Protein AF-A0A662GQ71-F1 (afdb_monomer)

pLDDT: mean 81.63, std 13.33, range [41.59, 96.94]

Mean predicted aligned error: 8.06 Å

Solvent-accessible surface area (backbone atoms only — not comparable to full-atom values): 6310 Å² total; per-residue (Å²): 135,81,81,77,77,86,80,78,81,48,72,70,32,52,50,52,43,52,52,51,48,50,54,49,55,51,59,76,36,62,93,55,55,82,90,71,42,79,89,53,66,35,67,45,66,49,75,44,82,53,95,94,40,60,43,69,42,82,76,48,78,34,75,72,56,78,62,55,93,73,43,55,34,92,87,78,54,68,44,63,59,67,71,70,45,45,67,58,53,54,54,52,54,61,52,60,80,74,111

Nearest PDB structures (foldseek):
  8afd-assembly3_C  TM=2.759E-01  e=7.277E+00  Homo sapiens
  6zl3-assembly1_A  TM=2.611E-01  e=5.978E+00  Homo sapiens
  2fn4-assembly1_A  TM=2.597E-01  e=5.244E+00  Homo sapiens
  8afd-assembly4_D  TM=3.015E-01  e=7.769E+00  Homo sapiens
  8stn-assembly2_B  TM=2.660E-01  e=8.295E+00  Homo sapiens

Secondary structure (DSSP, 8-state):
------PPPPHHHHHHHHHHHHHHHHHHTTT--GGGS----EEEEEEEEETTEEEEEEEEEESS-S-GGG---TTT----HHHHHHHHHHHHHHHHTT-

Radius of gyration: 17.03 Å; Cα contacts (8 Å, |Δi|>4): 81; chains: 1; bounding box: 40×28×51 Å

Structure (mmCIF, N/CA/C/O backbone):
data_AF-A0A662GQ71-F1
#
_entry.id   AF-A0A662GQ71-F1
#
loop_
_atom_site.group_PDB
_atom_site.id
_atom_site.type_symbol
_atom_site.label_atom_id
_atom_site.label_alt_id
_atom_site.label_comp_id
_atom_site.label_asym_id
_atom_site.label_entity_id
_atom_site.label_seq_id
_atom_site.pdbx_PDB_ins_code
_atom_site.Cartn_x
_atom_site.Cartn_y
_atom_site.Cartn_z
_atom_site.occupancy
_atom_site.B_iso_or_equiv
_atom_site.auth_seq_id
_atom_site.auth_comp_id
_atom_site.auth_asym_id
_atom_site.auth_atom_id
_atom_site.pdbx_PDB_model_num
ATOM 1 N N . GLU A 1 1 ? 20.465 -18.741 -19.445 1.00 41.59 1 GLU A N 1
ATOM 2 C CA . GLU A 1 1 ? 20.601 -17.971 -18.193 1.00 41.59 1 GLU A CA 1
ATOM 3 C C . GLU A 1 1 ? 20.518 -16.496 -18.548 1.00 41.59 1 GLU A C 1
ATOM 5 O O . GLU A 1 1 ? 21.387 -15.995 -19.250 1.00 41.59 1 GLU A O 1
ATOM 10 N N . GLY A 1 2 ? 19.397 -15.843 -18.240 1.00 45.28 2 GLY A N 1
ATOM 11 C CA . GLY A 1 2 ? 19.206 -14.437 -18.593 1.00 45.28 2 GLY A CA 1
ATOM 12 C C . GLY A 1 2 ? 19.979 -13.560 -17.619 1.00 45.28 2 GLY A C 1
ATOM 13 O O . GLY A 1 2 ? 19.711 -13.612 -16.421 1.00 45.28 2 GLY A O 1
ATOM 14 N N . SER A 1 3 ? 20.923 -12.761 -18.115 1.00 52.47 3 SER A N 1
ATOM 15 C CA . SER A 1 3 ? 21.503 -11.663 -17.345 1.00 52.47 3 SER A CA 1
ATOM 16 C C . SER A 1 3 ? 20.362 -10.727 -16.948 1.00 52.47 3 SER A C 1
ATOM 18 O O . SER A 1 3 ? 19.839 -10.001 -17.795 1.00 52.47 3 SER A O 1
ATOM 20 N N . GLY A 1 4 ? 19.909 -10.795 -15.695 1.00 60.84 4 GLY A N 1
ATOM 21 C CA . GLY A 1 4 ? 18.839 -9.935 -15.207 1.00 60.84 4 GLY A CA 1
ATOM 22 C C . GLY A 1 4 ? 19.277 -8.481 -15.327 1.00 60.84 4 GLY A C 1
ATOM 23 O O . GLY A 1 4 ? 20.138 -8.032 -14.572 1.00 60.84 4 GLY A O 1
ATOM 24 N N . GLN A 1 5 ? 18.722 -7.746 -16.292 1.00 68.00 5 GLN A N 1
ATOM 25 C CA . GLN A 1 5 ? 18.879 -6.300 -16.313 1.00 68.00 5 GLN A CA 1
ATOM 26 C C . GLN A 1 5 ? 18.202 -5.743 -15.066 1.00 68.00 5 GLN A C 1
ATOM 28 O O . GLN A 1 5 ? 17.022 -5.991 -14.812 1.00 68.00 5 GLN A O 1
ATOM 33 N N . ARG A 1 6 ? 18.968 -4.996 -14.274 1.00 74.31 6 ARG A N 1
ATOM 34 C CA . ARG A 1 6 ? 18.434 -4.242 -13.147 1.00 74.31 6 ARG A CA 1
ATOM 35 C C . ARG A 1 6 ? 17.538 -3.140 -13.706 1.00 74.31 6 ARG A C 1
ATOM 37 O O . ARG A 1 6 ? 18.026 -2.238 -14.377 1.00 74.31 6 ARG A O 1
ATOM 44 N N . TYR A 1 7 ? 16.241 -3.235 -13.437 1.00 79.81 7 TYR A N 1
ATOM 45 C CA . TYR A 1 7 ? 15.298 -2.162 -13.725 1.00 79.81 7 TYR A CA 1
ATOM 46 C C . TYR A 1 7 ? 15.294 -1.174 -12.557 1.00 79.81 7 TYR A C 1
ATOM 48 O O . TYR A 1 7 ? 15.129 -1.576 -11.403 1.00 79.81 7 TYR A O 1
ATOM 56 N N . GLU A 1 8 ? 15.468 0.110 -12.849 1.00 84.75 8 GLU A N 1
ATOM 57 C CA . GLU A 1 8 ? 15.313 1.179 -11.864 1.00 84.75 8 GLU A CA 1
ATOM 58 C C . GLU A 1 8 ? 13.929 1.808 -12.015 1.00 84.75 8 GLU A C 1
ATOM 60 O O . GLU A 1 8 ? 13.562 2.276 -13.090 1.00 84.75 8 GLU A O 1
ATOM 65 N N . ALA A 1 9 ? 13.146 1.784 -10.933 1.00 86.00 9 ALA A N 1
ATOM 66 C CA . ALA A 1 9 ? 11.806 2.355 -10.919 1.00 86.00 9 ALA A CA 1
ATOM 67 C C . ALA A 1 9 ? 11.860 3.868 -11.148 1.00 86.00 9 ALA A C 1
ATOM 69 O O . ALA A 1 9 ? 12.510 4.592 -10.393 1.00 86.00 9 ALA A O 1
ATOM 70 N N . SER A 1 10 ? 11.133 4.346 -12.157 1.00 90.69 10 SER A N 1
ATOM 71 C CA . SER A 1 10 ? 10.919 5.778 -12.340 1.00 90.69 10 SER A CA 1
ATOM 72 C C . SER A 1 10 ? 9.974 6.319 -11.263 1.00 90.69 10 SER A C 1
ATOM 74 O O . SER A 1 10 ? 9.208 5.577 -10.642 1.00 90.69 10 SER A O 1
ATOM 76 N N . GLU A 1 11 ? 9.934 7.638 -11.080 1.00 90.56 11 GLU A N 1
ATOM 77 C CA . GLU A 1 11 ? 8.933 8.244 -10.195 1.00 90.56 11 GLU A CA 1
ATOM 78 C C . GLU A 1 11 ? 7.491 7.923 -10.620 1.00 90.56 11 GLU A C 1
ATOM 80 O O . GLU A 1 11 ? 6.596 7.823 -9.781 1.00 90.56 11 GLU A O 1
ATOM 85 N N . ALA A 1 12 ? 7.249 7.766 -11.926 1.00 92.06 12 ALA A N 1
ATOM 86 C CA . ALA A 1 12 ? 5.937 7.402 -12.443 1.00 92.06 12 ALA A CA 1
ATOM 87 C C . ALA A 1 12 ? 5.547 5.974 -12.033 1.00 92.06 12 ALA A C 1
ATOM 89 O O . ALA A 1 12 ? 4.380 5.727 -11.730 1.00 92.06 12 ALA A O 1
ATOM 90 N N . ASP A 1 13 ? 6.514 5.056 -11.972 1.00 92.06 13 ASP A N 1
ATOM 91 C CA . ASP A 1 13 ? 6.292 3.701 -11.465 1.00 92.06 13 ASP A CA 1
ATOM 92 C C . ASP A 1 13 ? 6.013 3.715 -9.965 1.00 92.06 13 ASP A C 1
ATOM 94 O O . ASP A 1 13 ? 5.050 3.095 -9.522 1.00 92.06 13 ASP A O 1
ATOM 98 N N . VAL A 1 14 ? 6.789 4.483 -9.192 1.00 91.56 14 VAL A N 1
ATOM 99 C CA . VAL A 1 14 ? 6.568 4.638 -7.746 1.00 91.56 14 VAL A CA 1
ATOM 100 C C . VAL A 1 14 ? 5.163 5.164 -7.457 1.00 91.56 14 VAL A C 1
ATOM 102 O O . VAL A 1 14 ? 4.459 4.589 -6.626 1.00 91.56 14 VAL A O 1
ATOM 105 N N . ARG A 1 15 ? 4.718 6.203 -8.177 1.00 92.19 15 ARG A N 1
ATOM 106 C CA . ARG A 1 15 ? 3.350 6.731 -8.053 1.00 92.19 15 ARG A CA 1
ATOM 107 C C . ARG A 1 15 ? 2.305 5.671 -8.390 1.00 92.19 15 ARG A C 1
ATOM 109 O O . ARG A 1 15 ? 1.388 5.457 -7.608 1.00 92.19 15 ARG A O 1
ATOM 116 N N . ARG A 1 16 ? 2.481 4.935 -9.491 1.00 93.69 16 ARG A N 1
ATOM 117 C CA . ARG A 1 16 ? 1.547 3.872 -9.896 1.00 93.69 16 ARG A CA 1
ATOM 118 C C . ARG A 1 16 ? 1.430 2.760 -8.851 1.00 93.69 16 ARG A C 1
ATOM 120 O O . ARG A 1 16 ? 0.327 2.267 -8.615 1.00 93.69 16 ARG A O 1
ATOM 127 N N . ILE A 1 17 ? 2.550 2.365 -8.248 1.00 94.00 17 ILE A N 1
ATOM 128 C CA . ILE A 1 17 ? 2.596 1.363 -7.175 1.00 94.00 17 ILE A CA 1
ATOM 129 C C . ILE A 1 17 ? 1.848 1.883 -5.946 1.00 94.00 17 ILE A C 1
ATOM 131 O O . ILE A 1 17 ? 0.970 1.191 -5.434 1.00 94.00 17 ILE A O 1
ATOM 135 N N . ALA A 1 18 ? 2.137 3.114 -5.517 1.00 92.81 18 ALA A N 1
ATOM 136 C CA . ALA A 1 18 ? 1.463 3.734 -4.382 1.00 92.81 18 ALA A CA 1
ATOM 137 C C . ALA A 1 18 ? -0.055 3.845 -4.607 1.00 92.81 18 ALA A C 1
ATOM 139 O O . ALA A 1 18 ? -0.829 3.416 -3.753 1.00 92.81 18 ALA A O 1
ATOM 140 N N . ASP A 1 19 ? -0.481 4.328 -5.777 1.00 95.44 19 ASP A N 1
ATOM 141 C CA . ASP A 1 19 ? -1.896 4.465 -6.130 1.00 95.44 19 ASP A C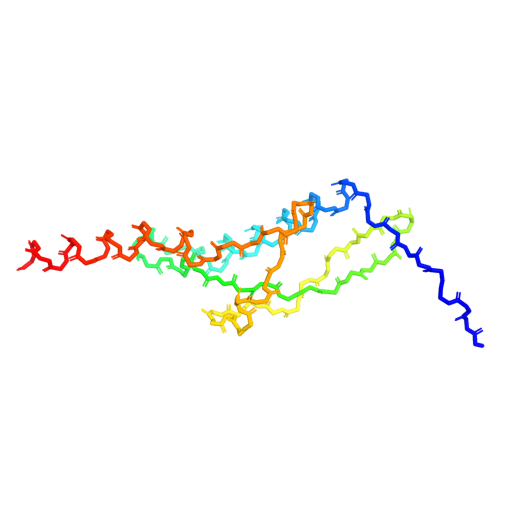A 1
ATOM 142 C C . ASP A 1 19 ? -2.621 3.114 -6.126 1.00 95.44 19 ASP A C 1
ATOM 144 O O . ASP A 1 19 ? -3.780 3.024 -5.722 1.00 95.44 19 ASP A O 1
ATOM 148 N N . ALA A 1 20 ? -1.958 2.042 -6.572 1.00 95.81 20 ALA A N 1
ATOM 149 C CA . ALA A 1 20 ? -2.523 0.699 -6.505 1.00 95.81 20 ALA A CA 1
ATOM 150 C C . ALA A 1 20 ? -2.747 0.256 -5.055 1.00 95.81 20 ALA A C 1
ATOM 152 O O . ALA A 1 20 ? -3.839 -0.211 -4.733 1.00 95.81 20 ALA A O 1
ATOM 153 N N . CYS A 1 21 ? -1.766 0.464 -4.174 1.00 94.56 21 CYS A N 1
ATOM 154 C CA . CYS A 1 21 ? -1.900 0.140 -2.755 1.00 94.56 21 CYS A CA 1
ATOM 155 C C . CYS A 1 21 ? -3.005 0.962 -2.070 1.00 94.56 21 CYS A C 1
ATOM 157 O O . CYS A 1 21 ? -3.762 0.409 -1.274 1.00 94.56 21 CYS A O 1
ATOM 159 N N . VAL A 1 22 ? -3.146 2.251 -2.406 1.00 94.62 22 VAL A N 1
ATOM 160 C CA . VAL A 1 22 ? -4.224 3.108 -1.879 1.00 94.62 22 VAL A CA 1
ATOM 161 C C . VAL A 1 22 ? -5.592 2.582 -2.302 1.00 94.62 22 VAL A C 1
ATOM 163 O O . VAL A 1 22 ? -6.448 2.378 -1.444 1.00 94.62 22 VAL A O 1
ATOM 166 N N . ARG A 1 23 ? -5.785 2.267 -3.589 1.00 96.94 23 ARG A N 1
ATOM 167 C CA . ARG A 1 23 ? -7.060 1.713 -4.076 1.00 96.94 23 ARG A CA 1
ATOM 168 C C . ARG A 1 23 ? -7.426 0.394 -3.398 1.00 96.94 23 ARG A C 1
ATOM 170 O O . ARG A 1 23 ? -8.598 0.155 -3.124 1.00 96.94 23 ARG A O 1
ATOM 177 N N . VAL A 1 24 ? -6.443 -0.465 -3.113 1.00 96.56 24 VAL A N 1
ATOM 178 C CA . VAL A 1 24 ? -6.681 -1.703 -2.352 1.00 96.56 24 VAL A CA 1
ATOM 179 C C . VAL A 1 24 ? -7.114 -1.382 -0.926 1.00 96.56 24 VAL A C 1
ATOM 181 O O . VAL A 1 24 ? -8.090 -1.952 -0.450 1.00 96.56 24 VAL A O 1
ATOM 184 N N . ALA A 1 25 ? -6.436 -0.450 -0.255 1.00 94.19 25 ALA A N 1
ATOM 185 C CA . ALA A 1 25 ? -6.793 -0.053 1.102 1.00 94.19 25 ALA A CA 1
ATOM 186 C C . ALA A 1 25 ? -8.203 0.553 1.185 1.00 94.19 25 ALA A C 1
ATOM 188 O O . ALA A 1 25 ? -8.941 0.270 2.130 1.00 94.19 25 ALA A O 1
ATOM 189 N N . GLU A 1 26 ? -8.602 1.345 0.191 1.00 95.12 26 GLU A N 1
ATOM 190 C CA . GLU A 1 26 ? -9.969 1.859 0.062 1.00 95.12 26 GLU A CA 1
ATOM 191 C C . GLU A 1 26 ? -10.975 0.722 -0.148 1.00 95.12 26 GLU A C 1
ATOM 193 O O . GLU A 1 26 ? -11.994 0.671 0.538 1.00 95.12 26 GLU A O 1
ATOM 198 N N . ALA A 1 27 ? -10.668 -0.227 -1.037 1.00 96.50 27 ALA A N 1
ATOM 199 C CA . ALA A 1 27 ? -11.533 -1.370 -1.316 1.00 96.50 27 ALA A CA 1
ATOM 200 C C . ALA A 1 27 ? -11.731 -2.278 -0.090 1.00 96.50 27 ALA A C 1
ATOM 202 O O . ALA A 1 27 ? -12.851 -2.713 0.169 1.00 96.50 27 ALA A O 1
ATOM 203 N N . VAL A 1 28 ? -10.677 -2.524 0.696 1.00 95.81 28 VAL A N 1
ATOM 204 C CA . VAL A 1 28 ? -10.748 -3.309 1.945 1.00 95.81 28 VAL A CA 1
ATOM 205 C C . VAL A 1 28 ? -11.669 -2.654 2.977 1.00 95.81 28 VAL A C 1
ATOM 207 O O . VAL A 1 28 ? -12.312 -3.350 3.758 1.00 95.81 28 VAL A O 1
ATOM 210 N N . ASN A 1 29 ? -11.754 -1.324 2.979 1.00 96.19 29 ASN A N 1
ATOM 211 C CA . ASN A 1 29 ? -12.580 -0.561 3.914 1.00 96.19 29 ASN A CA 1
ATOM 212 C C . ASN A 1 29 ? -13.975 -0.211 3.364 1.00 96.19 29 ASN A C 1
ATOM 214 O O . ASN A 1 29 ? -14.740 0.492 4.029 1.00 96.19 29 ASN A O 1
ATOM 218 N N . LEU A 1 30 ? -14.325 -0.672 2.160 1.00 96.88 30 LEU A N 1
ATOM 219 C CA . LEU A 1 30 ? -15.584 -0.323 1.512 1.00 96.88 30 LEU A CA 1
ATOM 220 C C . LEU A 1 30 ? -16.788 -0.786 2.350 1.00 96.88 30 LEU A C 1
ATOM 222 O O . LEU A 1 30 ? -16.905 -1.954 2.712 1.00 96.88 30 LEU A O 1
ATOM 226 N N . GLY A 1 31 ? -17.709 0.139 2.626 1.00 96.75 31 GLY A N 1
ATOM 227 C CA . GLY A 1 31 ? -18.926 -0.129 3.401 1.00 96.75 31 GLY A CA 1
ATOM 228 C C . GLY A 1 31 ? -18.762 -0.011 4.919 1.00 96.75 31 GLY A C 1
ATOM 229 O O . GLY A 1 31 ? -19.758 -0.076 5.636 1.00 96.75 31 GLY A O 1
ATOM 230 N N . LEU A 1 32 ? -17.544 0.217 5.412 1.00 95.25 32 LEU A N 1
ATOM 231 C CA . LEU A 1 32 ? -17.304 0.574 6.807 1.00 95.25 32 LEU A CA 1
ATOM 232 C C . LEU A 1 32 ? -17.441 2.088 6.997 1.00 95.25 32 LEU A C 1
ATOM 234 O O . LEU A 1 32 ? -17.307 2.873 6.057 1.00 95.25 32 LEU A O 1
ATOM 238 N N . ASN A 1 33 ? -17.696 2.515 8.230 1.00 91.81 33 ASN A N 1
ATOM 239 C CA . ASN A 1 33 ? -17.488 3.909 8.603 1.00 91.81 33 ASN A CA 1
ATOM 240 C C . ASN A 1 33 ? -16.026 4.106 9.028 1.00 91.81 33 ASN A C 1
ATOM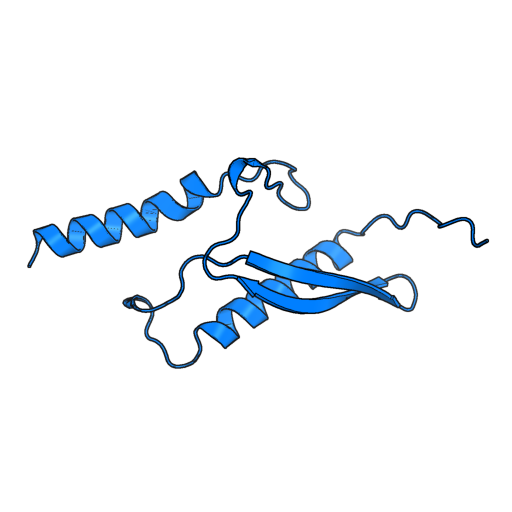 242 O O . ASN A 1 33 ? -15.330 3.151 9.372 1.00 91.81 33 ASN A O 1
ATOM 246 N N . GLU A 1 34 ? -15.570 5.358 9.065 1.00 86.81 34 GLU A N 1
ATOM 247 C CA . GLU A 1 34 ? -14.177 5.649 9.392 1.00 86.81 34 GLU A CA 1
ATOM 248 C C . GLU A 1 34 ? -13.757 5.088 10.762 1.00 86.81 34 GLU A C 1
ATOM 250 O O . GLU A 1 34 ? -12.606 4.692 10.910 1.00 86.81 34 GLU A O 1
ATOM 255 N N . ALA A 1 35 ? -14.627 5.025 11.772 1.00 85.50 35 ALA A N 1
ATOM 256 C CA . ALA A 1 35 ? -14.238 4.489 13.079 1.00 85.50 35 ALA A CA 1
ATOM 257 C C . ALA A 1 35 ? -13.842 3.003 13.014 1.00 85.50 35 ALA A C 1
ATOM 259 O O . ALA A 1 35 ? -12.949 2.598 13.756 1.00 85.50 35 ALA A O 1
ATOM 260 N N . ASP A 1 36 ? -14.429 2.251 12.082 1.00 87.38 36 ASP A N 1
ATOM 261 C CA . ASP A 1 36 ? -14.240 0.806 11.927 1.00 87.38 36 ASP A CA 1
ATOM 262 C C . ASP A 1 36 ? -13.196 0.433 10.865 1.00 87.38 36 ASP A C 1
ATOM 264 O O . ASP A 1 36 ? -12.939 -0.746 10.630 1.00 87.38 36 ASP A O 1
ATOM 268 N N . TYR A 1 37 ? -12.568 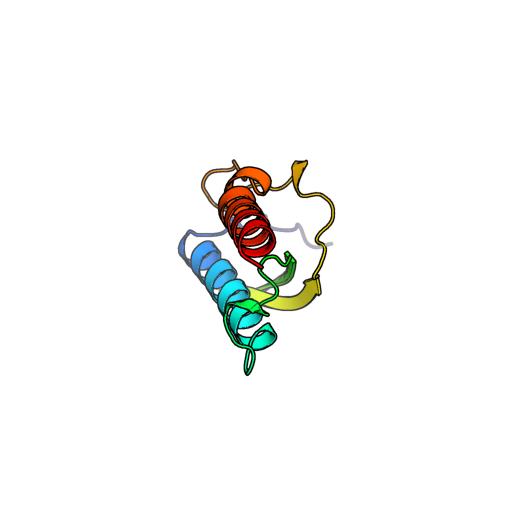1.419 10.217 1.00 91.12 37 TYR A N 1
ATOM 269 C CA . TYR A 1 37 ? -11.544 1.145 9.211 1.00 91.12 37 TYR A CA 1
ATOM 270 C C . TYR A 1 37 ? -10.366 0.363 9.788 1.00 91.12 37 TYR A C 1
ATOM 272 O O . TYR A 1 37 ? -9.836 0.688 10.857 1.00 91.12 37 TYR A O 1
ATOM 280 N N . LEU A 1 38 ? -9.840 -0.559 8.985 1.00 90.06 38 LEU A N 1
ATOM 281 C CA . LEU A 1 38 ? -8.489 -1.066 9.146 1.00 90.06 38 LEU A CA 1
ATOM 282 C C . LEU A 1 38 ? -7.511 0.073 8.830 1.00 90.06 38 LEU A C 1
ATOM 284 O O . LEU A 1 38 ? -7.109 0.289 7.687 1.00 90.06 38 LEU A O 1
ATOM 288 N N . LYS A 1 39 ? -7.162 0.838 9.871 1.00 83.94 39 LYS A N 1
ATOM 289 C CA . LYS A 1 39 ? -6.330 2.055 9.796 1.00 83.94 39 LYS A CA 1
ATOM 290 C C . LYS A 1 39 ? -4.936 1.818 9.250 1.00 83.94 39 LYS A C 1
ATOM 292 O O . LYS A 1 39 ? -4.275 2.762 8.826 1.00 83.94 39 LYS A O 1
ATOM 297 N N . TYR A 1 40 ? -4.484 0.576 9.317 1.00 84.06 40 TYR A N 1
ATOM 298 C CA . TYR A 1 40 ? -3.149 0.213 8.924 1.00 84.06 40 TYR A CA 1
ATOM 299 C C . TYR A 1 40 ? -3.119 -1.181 8.327 1.00 84.06 40 TYR A C 1
ATOM 301 O O . TYR A 1 40 ? -3.649 -2.122 8.914 1.00 84.06 40 TYR A O 1
ATOM 309 N N . MET A 1 41 ? -2.488 -1.295 7.163 1.00 88.44 41 MET A N 1
ATOM 310 C CA . MET A 1 41 ? -2.306 -2.555 6.463 1.00 88.44 41 MET A CA 1
ATOM 311 C C . MET A 1 41 ? -1.036 -2.514 5.616 1.00 88.44 41 MET A C 1
ATOM 313 O O . MET A 1 41 ? -0.627 -1.449 5.151 1.00 88.44 41 MET A O 1
ATOM 317 N N . GLY A 1 42 ? -0.417 -3.674 5.427 1.00 90.44 42 GLY A N 1
ATOM 318 C CA . GLY A 1 42 ? 0.593 -3.878 4.393 1.00 90.44 42 GLY A CA 1
ATOM 319 C C . GLY A 1 42 ? -0.074 -4.427 3.144 1.00 90.44 42 GLY A C 1
ATOM 320 O O . GLY A 1 42 ? -0.916 -5.312 3.255 1.00 90.44 42 GLY A O 1
ATOM 321 N N . ILE A 1 43 ? 0.283 -3.906 1.974 1.00 92.31 43 ILE A N 1
ATOM 322 C CA . ILE A 1 43 ? -0.172 -4.450 0.695 1.00 92.31 43 ILE A CA 1
ATOM 323 C C . ILE A 1 43 ? 1.030 -5.085 0.012 1.00 92.31 43 ILE A C 1
ATOM 325 O O . ILE A 1 43 ? 1.982 -4.381 -0.335 1.00 92.31 43 ILE A O 1
ATOM 329 N N . ASP A 1 44 ? 0.968 -6.396 -0.181 1.00 92.06 44 ASP A N 1
ATOM 330 C CA . ASP A 1 44 ? 2.016 -7.137 -0.864 1.00 92.06 44 ASP A CA 1
ATOM 331 C C . ASP A 1 44 ? 1.728 -7.144 -2.359 1.00 92.06 44 ASP A C 1
ATOM 333 O O . ASP A 1 44 ? 0.636 -7.500 -2.816 1.00 92.06 44 ASP A O 1
ATOM 337 N N . VAL A 1 45 ? 2.723 -6.712 -3.131 1.00 94.06 45 VAL A N 1
ATOM 338 C CA . VAL A 1 45 ? 2.625 -6.583 -4.582 1.00 94.06 45 VAL A CA 1
ATOM 339 C C . VAL A 1 45 ? 3.803 -7.261 -5.261 1.00 94.06 45 VAL A C 1
ATOM 341 O O . VAL A 1 45 ? 4.938 -7.206 -4.788 1.00 94.06 45 VAL A O 1
ATOM 344 N N . VAL A 1 46 ? 3.534 -7.845 -6.421 1.00 94.75 46 VAL A N 1
ATOM 345 C CA . VAL A 1 46 ? 4.556 -8.221 -7.400 1.00 94.75 46 VAL A CA 1
ATOM 346 C C . VAL A 1 46 ? 4.569 -7.175 -8.501 1.00 94.75 46 VAL A C 1
ATOM 348 O O . VAL A 1 46 ? 3.528 -6.650 -8.888 1.00 94.75 46 VAL A O 1
ATOM 351 N N . LEU A 1 47 ? 5.758 -6.842 -8.996 1.00 94.12 47 LEU A N 1
ATOM 352 C CA . LEU A 1 47 ? 5.927 -5.870 -10.068 1.00 94.12 47 LEU A CA 1
ATOM 353 C C . LEU A 1 47 ? 6.231 -6.602 -11.366 1.00 94.12 47 LEU A C 1
ATOM 355 O O . LEU A 1 47 ? 7.259 -7.267 -11.489 1.00 94.12 47 LEU A O 1
ATOM 359 N N . GLU A 1 48 ? 5.352 -6.448 -12.346 1.00 93.44 48 GLU A N 1
ATOM 360 C CA . GLU A 1 48 ? 5.589 -6.954 -13.688 1.00 93.44 48 GLU A CA 1
ATOM 361 C C . GLU A 1 48 ? 6.170 -5.856 -14.576 1.00 93.44 48 GLU A C 1
ATOM 363 O O . GLU A 1 48 ? 5.588 -4.779 -14.720 1.00 93.44 48 GLU A O 1
ATOM 368 N N . ALA A 1 49 ? 7.306 -6.140 -15.212 1.00 90.31 49 ALA A N 1
ATOM 369 C CA . ALA A 1 49 ? 7.880 -5.258 -16.217 1.00 90.31 49 ALA A CA 1
ATOM 370 C C . ALA A 1 49 ? 7.123 -5.427 -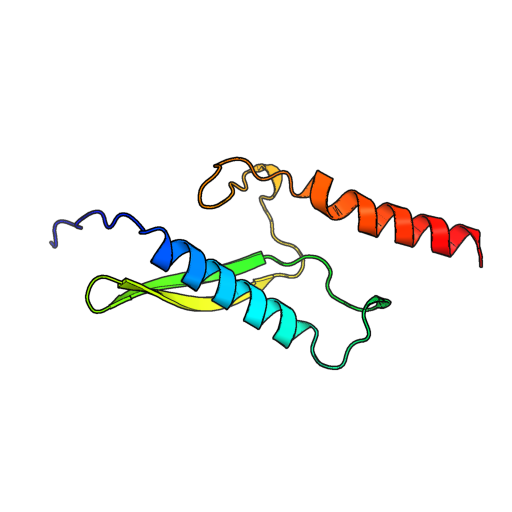17.542 1.00 90.31 49 ALA A C 1
ATOM 372 O O . ALA A 1 49 ? 7.250 -6.446 -18.223 1.00 90.31 49 ALA A O 1
ATOM 373 N N . ARG A 1 50 ? 6.333 -4.421 -17.925 1.00 87.62 50 ARG A N 1
ATOM 374 C CA . ARG A 1 50 ? 5.560 -4.409 -19.174 1.00 87.62 50 ARG A CA 1
ATOM 375 C C . ARG A 1 50 ? 5.858 -3.138 -19.958 1.00 87.62 50 ARG A C 1
ATOM 377 O O . ARG A 1 50 ? 5.598 -2.034 -19.483 1.00 87.62 50 ARG A O 1
ATOM 384 N N . GLY A 1 51 ? 6.416 -3.291 -21.161 1.00 82.94 51 GLY A N 1
ATOM 385 C CA . GLY A 1 51 ? 6.650 -2.170 -22.082 1.00 82.94 51 GLY A CA 1
ATOM 386 C C . GLY A 1 51 ? 7.498 -1.038 -21.492 1.00 82.94 51 GLY A C 1
ATOM 387 O O . GLY A 1 51 ? 7.202 0.126 -21.730 1.00 82.94 51 GLY A O 1
ATOM 388 N N . GLY A 1 52 ? 8.506 -1.367 -20.675 1.00 84.56 52 GLY A N 1
ATOM 389 C CA . GLY A 1 52 ? 9.368 -0.374 -20.024 1.00 84.56 52 GLY A CA 1
ATOM 390 C C . GLY A 1 52 ? 8.769 0.294 -18.782 1.00 84.56 52 GLY A C 1
ATOM 391 O O . GLY A 1 52 ? 9.365 1.238 -18.276 1.00 84.56 52 GLY A O 1
ATOM 392 N N . SER A 1 53 ? 7.636 -0.194 -18.273 1.00 88.69 53 SER A N 1
ATOM 393 C CA . SER A 1 53 ? 6.999 0.277 -17.036 1.00 88.69 53 SER A CA 1
ATOM 394 C C . SER A 1 53 ? 6.829 -0.856 -16.026 1.00 88.69 53 SER A C 1
ATOM 396 O O . SER A 1 53 ? 6.737 -2.023 -16.421 1.00 88.69 53 SER A O 1
ATOM 398 N N . LEU A 1 54 ? 6.751 -0.521 -14.736 1.00 92.06 54 LEU A N 1
ATOM 399 C CA . LEU A 1 54 ? 6.372 -1.484 -13.700 1.00 92.06 54 LEU A CA 1
ATOM 400 C C . LEU A 1 54 ? 4.871 -1.411 -13.436 1.00 92.06 54 LEU A C 1
ATOM 402 O O . LEU A 1 54 ? 4.320 -0.348 -13.124 1.00 92.06 54 LEU A O 1
ATOM 406 N N . VAL A 1 55 ? 4.216 -2.562 -13.541 1.00 93.69 55 VAL A N 1
ATOM 407 C CA . VAL A 1 55 ? 2.792 -2.733 -13.262 1.00 93.69 55 VAL A CA 1
ATOM 408 C C . VAL A 1 55 ? 2.643 -3.507 -11.950 1.00 93.69 55 VAL A C 1
ATOM 410 O O . VAL A 1 55 ? 3.099 -4.649 -11.880 1.00 93.69 55 VAL A O 1
ATOM 413 N N . PRO A 1 56 ? 2.035 -2.914 -10.906 1.00 95.31 56 PRO A N 1
ATOM 414 C CA . PRO A 1 56 ? 1.790 -3.614 -9.653 1.00 95.31 56 PRO A CA 1
ATOM 415 C C . PRO A 1 56 ? 0.649 -4.624 -9.808 1.00 95.31 56 PRO A C 1
ATOM 417 O O . PRO A 1 56 ? -0.450 -4.279 -10.247 1.00 95.31 56 PRO A O 1
ATOM 420 N N . VAL A 1 57 ? 0.909 -5.859 -9.398 1.00 95.81 57 VAL A N 1
ATOM 421 C CA . VAL A 1 57 ? -0.069 -6.937 -9.246 1.00 95.81 57 VAL A CA 1
ATOM 422 C C . VAL A 1 57 ? -0.217 -7.209 -7.757 1.00 95.81 57 VAL A C 1
ATOM 424 O O . VAL A 1 57 ? 0.750 -7.556 -7.082 1.00 95.81 57 VAL A O 1
ATOM 427 N N . VAL A 1 58 ? -1.424 -7.005 -7.237 1.00 95.38 58 VAL A N 1
ATOM 428 C CA . VAL A 1 58 ? -1.729 -7.162 -5.811 1.00 95.38 58 VAL A CA 1
ATOM 429 C C . VAL A 1 58 ? -1.826 -8.644 -5.477 1.00 95.38 58 VAL A C 1
ATOM 431 O O . VAL A 1 58 ? -2.520 -9.382 -6.175 1.00 95.38 58 VAL A O 1
ATOM 434 N N . LEU A 1 59 ? -1.146 -9.061 -4.411 1.00 95.25 59 LEU 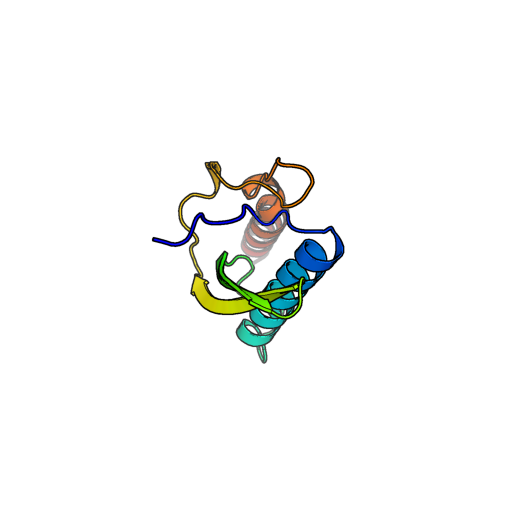A N 1
ATOM 435 C CA . LEU A 1 59 ? -1.188 -10.431 -3.907 1.00 95.25 59 LEU A CA 1
ATOM 436 C C . LEU A 1 59 ? -2.043 -10.542 -2.647 1.00 95.25 59 LEU A C 1
ATOM 438 O O . LEU A 1 59 ? -2.931 -11.387 -2.576 1.00 95.25 59 LEU A O 1
ATOM 442 N N . GLU A 1 60 ? -1.772 -9.688 -1.661 1.00 93.75 60 GLU A N 1
ATOM 443 C CA . GLU A 1 60 ? -2.342 -9.805 -0.322 1.00 93.75 60 GLU A CA 1
ATOM 444 C C . GLU A 1 60 ? -2.483 -8.434 0.352 1.00 93.75 60 GLU A C 1
ATOM 446 O O . GLU A 1 60 ? -1.681 -7.525 0.132 1.00 93.75 60 GLU A O 1
ATOM 451 N N . ALA A 1 61 ? -3.509 -8.302 1.197 1.00 92.81 61 ALA A N 1
ATOM 452 C CA . ALA A 1 61 ? -3.664 -7.198 2.133 1.00 92.81 61 ALA A CA 1
ATOM 453 C C . ALA A 1 61 ? -3.554 -7.727 3.570 1.00 92.81 61 ALA A C 1
ATOM 455 O O . ALA A 1 61 ? -4.438 -8.420 4.074 1.00 92.81 61 ALA A O 1
ATOM 456 N N . ASN A 1 62 ? -2.463 -7.369 4.235 1.00 90.44 62 ASN A N 1
ATOM 457 C CA . ASN A 1 62 ? -2.100 -7.814 5.568 1.00 90.44 62 ASN A CA 1
ATOM 458 C C . ASN A 1 62 ? -2.557 -6.804 6.625 1.00 90.44 62 ASN A C 1
ATOM 460 O O . ASN A 1 62 ? -2.060 -5.681 6.674 1.00 90.44 62 ASN A O 1
ATOM 464 N N . SER A 1 63 ? -3.457 -7.204 7.528 1.00 84.94 63 SER A N 1
ATOM 465 C CA . SER A 1 63 ? -3.950 -6.338 8.619 1.00 84.94 63 SER A CA 1
ATOM 466 C C . SER A 1 63 ? -2.930 -6.092 9.733 1.00 84.94 63 SER A C 1
ATOM 468 O O . SER A 1 63 ? -3.068 -5.156 10.521 1.00 84.94 63 SER A O 1
ATOM 470 N N . ARG A 1 64 ? -1.886 -6.923 9.803 1.00 79.50 64 ARG A N 1
ATOM 471 C CA . ARG A 1 64 ? -0.749 -6.777 10.719 1.00 79.50 64 ARG A CA 1
ATOM 472 C C . ARG A 1 64 ? 0.559 -7.006 9.965 1.00 79.50 64 ARG A C 1
ATOM 474 O O . ARG A 1 64 ? 1.152 -8.075 10.096 1.00 79.50 64 ARG A O 1
ATOM 481 N N . PRO A 1 65 ? 1.018 -6.030 9.171 1.00 70.12 65 PRO A N 1
ATOM 482 C CA . PRO A 1 65 ? 2.294 -6.158 8.478 1.00 70.12 65 PRO A CA 1
ATOM 483 C C . PRO A 1 65 ? 3.442 -6.337 9.481 1.00 70.12 65 PRO A C 1
ATOM 485 O O . PRO A 1 65 ? 3.660 -5.507 10.367 1.00 70.12 65 PRO A O 1
ATOM 488 N N . SER A 1 66 ? 4.184 -7.435 9.351 1.00 68.00 66 SER A N 1
ATOM 489 C CA . SER A 1 66 ? 5.436 -7.651 10.079 1.00 68.00 66 SER A CA 1
ATOM 490 C C . SER A 1 66 ? 6.558 -6.778 9.505 1.00 68.00 66 SER A C 1
ATOM 492 O O . SER A 1 66 ? 6.550 -6.450 8.324 1.00 68.00 66 SER A O 1
ATOM 494 N N . GLY A 1 67 ? 7.565 -6.430 10.314 1.00 68.62 67 GLY A N 1
ATOM 495 C CA . GLY A 1 67 ? 8.777 -5.764 9.806 1.00 68.62 67 GLY A CA 1
ATOM 496 C C . GLY A 1 67 ? 8.690 -4.240 9.656 1.00 68.62 67 GLY A C 1
ATOM 497 O O . GLY A 1 67 ? 9.517 -3.648 8.971 1.00 68.62 67 GLY A O 1
ATOM 498 N N . LEU A 1 68 ? 7.744 -3.592 10.342 1.00 67.69 68 LEU A N 1
ATOM 499 C CA . LEU A 1 68 ? 7.532 -2.133 10.317 1.00 67.69 68 LEU A CA 1
ATOM 500 C C . LEU A 1 68 ? 8.759 -1.305 10.689 1.00 67.69 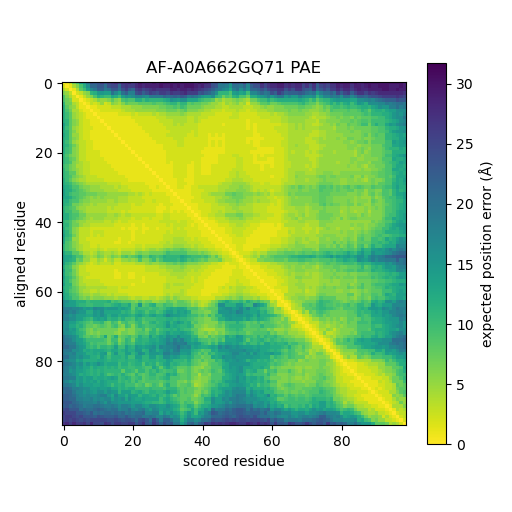68 LEU A C 1
ATOM 502 O O . LEU A 1 68 ? 8.983 -0.228 10.144 1.00 67.69 68 LEU A O 1
ATOM 506 N N . SER A 1 69 ? 9.581 -1.833 11.591 1.00 65.38 69 SER A N 1
ATOM 507 C CA . SER A 1 69 ? 10.845 -1.218 12.003 1.00 65.38 69 SER A CA 1
ATOM 508 C C . SER A 1 69 ? 11.895 -1.192 10.886 1.00 65.38 69 SER A C 1
ATOM 510 O O . SER A 1 69 ? 12.870 -0.453 10.982 1.00 65.38 69 SER A O 1
ATOM 512 N N . HIS A 1 70 ? 11.710 -1.999 9.839 1.00 69.88 70 HIS A N 1
ATOM 513 C CA . HIS A 1 70 ? 12.603 -2.105 8.686 1.00 69.88 70 HIS A CA 1
ATOM 514 C C . HIS A 1 70 ? 11.990 -1.510 7.412 1.00 69.88 70 HIS A C 1
ATOM 516 O O . HIS A 1 70 ? 12.605 -1.580 6.346 1.00 69.88 70 HIS A O 1
ATOM 522 N N . SER A 1 71 ? 10.795 -0.917 7.504 1.00 72.81 71 SER A N 1
ATOM 523 C CA . SER A 1 71 ? 10.144 -0.273 6.371 1.00 72.81 71 SER A CA 1
ATOM 524 C C . SER A 1 71 ? 10.923 0.958 5.912 1.00 72.81 71 SER A C 1
ATOM 526 O O . SER A 1 71 ? 11.474 1.718 6.709 1.00 72.81 71 SER A O 1
ATOM 528 N N . ARG A 1 72 ? 10.928 1.177 4.598 1.00 76.12 72 ARG A N 1
ATOM 529 C CA . ARG A 1 72 ? 11.480 2.370 3.957 1.00 76.12 72 ARG A CA 1
ATOM 530 C C . ARG A 1 72 ? 10.440 2.949 3.018 1.00 76.12 72 ARG A C 1
ATOM 532 O O . ARG A 1 72 ? 9.752 2.200 2.329 1.00 76.12 72 ARG A O 1
ATOM 539 N N . ALA A 1 73 ? 10.325 4.269 2.986 1.00 74.19 73 ALA A N 1
ATOM 540 C CA . ALA A 1 73 ? 9.472 4.925 2.011 1.00 74.19 73 ALA A CA 1
ATOM 541 C C . ALA A 1 73 ? 10.110 4.838 0.620 1.00 74.19 73 ALA A C 1
ATOM 543 O O . ALA A 1 73 ? 11.312 5.075 0.460 1.00 74.19 73 ALA A O 1
ATOM 544 N N . LEU A 1 74 ? 9.296 4.529 -0.389 1.00 69.06 74 LEU A N 1
ATOM 545 C CA . LEU A 1 74 ? 9.697 4.642 -1.788 1.00 69.06 74 LEU A CA 1
ATOM 546 C C . LEU A 1 74 ? 9.952 6.130 -2.086 1.00 69.06 74 LEU A C 1
ATOM 548 O O . LEU A 1 74 ? 9.032 6.940 -2.030 1.00 69.06 74 LEU A O 1
ATOM 552 N N . GLY A 1 75 ? 11.211 6.498 -2.332 1.00 65.19 75 GLY A N 1
ATOM 553 C CA . GLY A 1 75 ? 11.645 7.878 -2.578 1.00 65.19 75 GLY A CA 1
ATOM 554 C C . GLY A 1 75 ? 12.520 8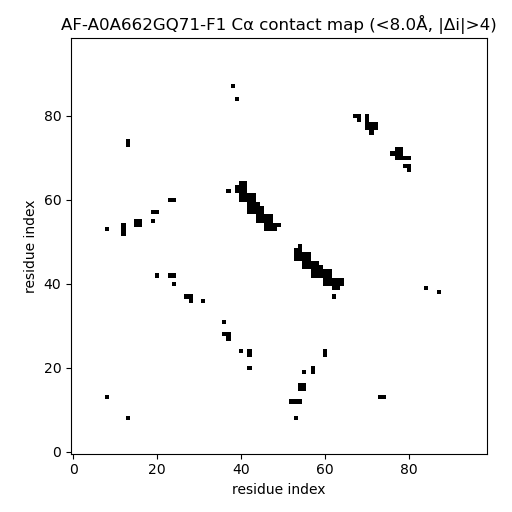.448 -1.460 1.00 65.19 75 GLY A C 1
ATOM 555 O O . GLY A 1 75 ? 13.704 8.677 -1.680 1.00 65.19 75 GLY A O 1
ATOM 556 N N . SER A 1 76 ? 11.969 8.654 -0.258 1.00 68.12 76 SER A N 1
ATOM 557 C CA . SER A 1 76 ? 12.703 9.288 0.855 1.00 68.12 76 SER A CA 1
ATOM 558 C C . SER A 1 76 ? 13.523 8.320 1.714 1.00 68.12 76 SER A C 1
ATOM 560 O O . SER A 1 76 ? 14.361 8.760 2.496 1.00 68.12 76 SER A O 1
ATOM 562 N N . GLY A 1 77 ? 13.293 7.007 1.609 1.00 67.00 77 GLY A N 1
ATOM 563 C CA . GLY A 1 77 ? 14.043 5.980 2.337 1.00 67.00 77 GLY A CA 1
ATOM 564 C C . GLY A 1 77 ? 13.700 5.844 3.827 1.00 67.00 77 GLY A C 1
ATOM 565 O O . GLY A 1 77 ? 13.843 4.751 4.368 1.00 67.00 77 GLY A O 1
ATOM 566 N N . GLU A 1 78 ? 13.189 6.882 4.488 1.00 65.44 78 GLU A N 1
ATOM 567 C CA . GLU A 1 78 ? 12.684 6.800 5.863 1.00 65.44 78 GLU A CA 1
ATOM 568 C C . GLU A 1 78 ? 11.187 6.484 5.894 1.00 65.44 78 GLU A C 1
ATOM 570 O O . GLU A 1 78 ? 10.376 7.205 5.316 1.00 65.44 78 GLU A O 1
ATOM 575 N N . ALA A 1 79 ? 10.799 5.441 6.629 1.00 68.62 79 ALA A N 1
ATOM 576 C CA . ALA A 1 79 ? 9.417 5.242 7.047 1.00 68.62 79 ALA A CA 1
ATOM 577 C C . ALA A 1 79 ? 9.355 5.171 8.576 1.00 68.62 79 ALA A C 1
ATOM 579 O O . ALA A 1 79 ? 9.983 4.320 9.198 1.00 68.62 79 ALA A O 1
ATOM 580 N N . SER A 1 80 ? 8.569 6.055 9.196 1.00 70.44 80 SER A N 1
ATOM 581 C CA . SER A 1 80 ? 8.256 5.964 10.624 1.00 70.44 80 SER A CA 1
ATOM 582 C C . SER A 1 80 ? 6.788 5.619 10.802 1.00 70.44 80 SER A C 1
ATOM 584 O O . SER A 1 80 ? 5.939 6.470 11.066 1.00 70.44 80 SER A O 1
ATOM 586 N N . VAL A 1 81 ? 6.496 4.332 10.642 1.00 70.56 81 VAL A N 1
ATOM 587 C CA . VAL A 1 81 ? 5.138 3.793 10.741 1.00 70.56 81 VAL A CA 1
ATOM 588 C C . VAL A 1 81 ? 4.509 4.122 12.095 1.00 70.56 81 VAL A C 1
ATOM 590 O O . VAL A 1 81 ? 3.371 4.576 12.152 1.00 70.56 81 VAL A O 1
ATOM 593 N N . MET A 1 82 ? 5.273 4.001 13.186 1.00 69.25 82 MET A N 1
ATOM 594 C CA . MET A 1 82 ? 4.777 4.320 14.527 1.00 69.25 82 MET A CA 1
ATOM 595 C C . MET A 1 82 ? 4.340 5.784 14.658 1.00 69.25 82 MET A C 1
ATOM 597 O O . MET A 1 82 ? 3.274 6.044 15.210 1.00 69.25 82 MET A O 1
ATOM 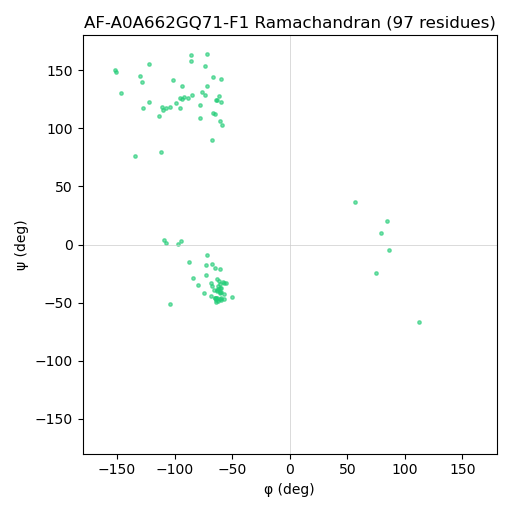601 N N . LYS A 1 83 ? 5.089 6.745 14.093 1.00 72.12 83 LYS A N 1
ATOM 602 C CA . LYS A 1 83 ? 4.694 8.166 14.113 1.00 72.12 83 LYS A CA 1
ATOM 603 C C . LYS A 1 83 ? 3.377 8.413 13.372 1.00 72.12 83 LYS A C 1
ATOM 605 O O . LYS A 1 83 ? 2.591 9.245 13.814 1.00 72.12 83 LYS A O 1
ATOM 610 N N . LEU A 1 84 ? 3.123 7.680 12.287 1.00 72.25 84 LEU A N 1
ATOM 611 C CA . LEU A 1 84 ? 1.883 7.783 11.510 1.00 72.25 84 LEU A CA 1
ATOM 612 C C . LEU A 1 84 ? 0.674 7.163 12.234 1.00 72.25 84 LEU A C 1
ATOM 614 O O . 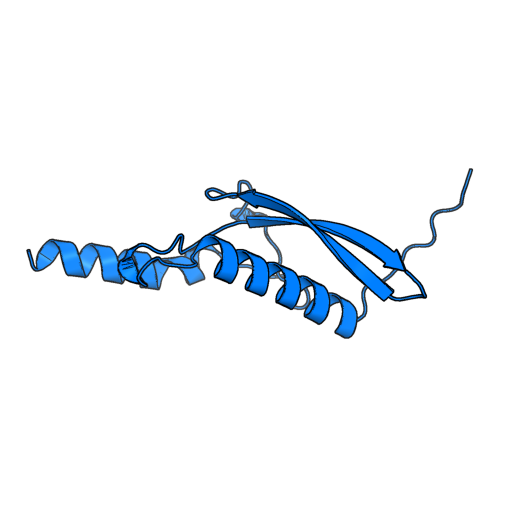LEU A 1 84 ? -0.455 7.591 12.008 1.00 72.25 84 LEU A O 1
ATOM 618 N N . LEU A 1 85 ? 0.901 6.194 13.127 1.00 72.25 85 LEU A N 1
ATOM 619 C CA . LEU A 1 85 ? -0.154 5.528 13.901 1.00 72.25 85 LEU A CA 1
ATOM 620 C C . LEU A 1 85 ? -0.564 6.285 15.169 1.00 72.25 85 LEU A C 1
ATOM 622 O O . LEU A 1 85 ? -1.723 6.192 15.582 1.00 72.25 85 LEU A O 1
ATOM 626 N N . LEU A 1 86 ? 0.351 7.052 15.774 1.00 78.19 86 LEU A N 1
ATOM 627 C CA . LEU A 1 86 ? 0.108 7.771 17.032 1.00 78.19 86 LEU A CA 1
ATOM 628 C C . LEU A 1 86 ? -1.191 8.602 17.043 1.00 78.19 86 LEU A C 1
ATOM 630 O O . LEU A 1 86 ? -1.946 8.465 18.005 1.00 78.19 86 LEU A O 1
ATOM 634 N N . PRO A 1 87 ? -1.539 9.391 16.002 1.00 77.75 87 PRO A N 1
ATOM 635 C CA . PRO A 1 87 ? -2.773 10.179 16.013 1.00 77.75 87 PRO A CA 1
ATOM 636 C C . PRO A 1 87 ? -4.044 9.332 16.146 1.00 77.75 87 PRO A C 1
ATOM 638 O O . PRO A 1 87 ? -5.007 9.763 16.781 1.00 77.75 87 PRO A O 1
ATOM 641 N N . TYR A 1 88 ? -4.060 8.129 15.567 1.00 73.19 88 TYR A N 1
ATOM 642 C CA . TYR A 1 88 ? -5.209 7.225 15.644 1.00 73.19 88 TYR A CA 1
ATOM 643 C C . TYR A 1 88 ? -5.323 6.587 17.028 1.00 73.19 88 TYR A C 1
ATOM 645 O O . TYR A 1 88 ? -6.420 6.540 17.583 1.00 73.19 88 TYR A O 1
ATOM 653 N N . VAL A 1 89 ? -4.194 6.177 17.615 1.00 75.25 89 VAL A N 1
ATOM 654 C CA . VAL A 1 89 ? -4.149 5.618 18.975 1.00 75.25 89 VAL A CA 1
ATOM 655 C C . VAL A 1 89 ? -4.579 6.665 20.003 1.00 75.25 89 VAL A C 1
ATOM 657 O O . VAL A 1 89 ? -5.462 6.399 20.813 1.00 75.25 89 VAL A O 1
ATOM 660 N N . SER A 1 90 ? -4.037 7.883 19.928 1.00 78.56 90 SER A N 1
ATOM 661 C CA . SER A 1 90 ? -4.411 8.980 20.830 1.00 78.56 90 SER A CA 1
ATOM 662 C C . SER A 1 90 ? -5.899 9.323 20.740 1.00 78.56 90 SER A C 1
ATOM 664 O O . SER A 1 90 ? -6.547 9.537 21.760 1.00 78.56 90 SER A O 1
ATOM 666 N N . ARG A 1 91 ? -6.481 9.338 19.533 1.00 77.44 91 ARG A N 1
ATOM 667 C CA . ARG A 1 91 ? -7.926 9.561 19.355 1.00 77.44 91 ARG A CA 1
ATOM 668 C C . ARG A 1 91 ? -8.771 8.428 19.934 1.00 77.44 91 ARG A C 1
ATOM 670 O O . ARG A 1 91 ? -9.826 8.713 20.493 1.00 77.44 91 ARG A O 1
ATOM 677 N N . ALA A 1 92 ? -8.335 7.177 19.792 1.00 73.12 92 ALA A N 1
ATOM 678 C CA . ALA A 1 92 ? -9.037 6.026 20.352 1.00 73.12 92 ALA A CA 1
ATOM 679 C C . ALA A 1 92 ? -9.038 6.061 21.889 1.00 73.12 92 ALA A C 1
ATOM 681 O O . ALA A 1 92 ? -10.100 5.932 22.495 1.00 73.12 92 ALA A O 1
ATOM 682 N N . LEU A 1 93 ? -7.884 6.336 22.507 1.00 73.50 93 LEU A N 1
ATOM 683 C CA . LEU A 1 93 ? -7.752 6.474 23.963 1.00 73.50 93 LEU A CA 1
ATOM 684 C C . LEU A 1 93 ? -8.623 7.620 24.504 1.00 73.50 93 LEU A C 1
ATOM 686 O O . LEU A 1 93 ? -9.432 7.411 25.403 1.00 73.50 93 LEU A O 1
ATOM 690 N N . ASN A 1 94 ? -8.575 8.795 23.867 1.00 73.69 94 ASN A N 1
ATOM 691 C CA . ASN A 1 94 ? -9.385 9.953 24.266 1.00 73.69 94 ASN A CA 1
ATOM 692 C C . ASN A 1 94 ? -10.904 9.740 24.102 1.00 73.69 94 ASN A C 1
ATOM 694 O O . ASN A 1 94 ? -11.690 10.496 24.673 1.00 73.69 94 ASN A O 1
ATOM 698 N N . ARG A 1 95 ? -11.342 8.776 23.276 1.00 64.31 95 ARG A N 1
ATOM 699 C CA . ARG A 1 95 ? -12.760 8.392 23.167 1.00 64.31 95 ARG A CA 1
ATOM 700 C C . ARG A 1 95 ? -13.191 7.470 24.304 1.00 64.31 95 ARG A C 1
ATOM 702 O O . ARG A 1 95 ? -14.329 7.595 24.738 1.00 64.31 95 ARG A O 1
ATOM 709 N N . GLN A 1 96 ? -12.310 6.589 24.782 1.00 60.56 96 GLN A N 1
ATOM 710 C CA . GLN A 1 96 ? -12.613 5.706 25.913 1.00 60.56 96 GLN A CA 1
ATOM 711 C C . GLN A 1 96 ? -12.756 6.472 27.230 1.00 60.56 96 GLN A C 1
ATOM 713 O O . GLN A 1 96 ? -13.589 6.108 28.042 1.00 60.56 96 GLN A O 1
ATOM 718 N N . GLU A 1 97 ? -12.015 7.564 27.422 1.00 59.81 97 GLU A N 1
ATOM 719 C CA . GLU A 1 97 ? -12.122 8.406 28.628 1.00 59.81 97 GLU A CA 1
ATOM 720 C C . GLU A 1 97 ? -13.412 9.249 28.694 1.00 59.81 97 GLU A C 1
ATOM 722 O O . GLU A 1 97 ? -13.679 9.898 29.704 1.00 59.81 97 GLU A O 1
ATOM 727 N N . ARG A 1 98 ? -14.201 9.289 27.612 1.00 55.78 98 ARG A N 1
ATOM 728 C CA . ARG A 1 98 ? -15.446 10.074 27.508 1.00 55.78 98 ARG A CA 1
ATOM 729 C C . ARG A 1 98 ? -16.719 9.220 27.534 1.00 55.78 98 ARG A C 1
ATOM 731 O O . ARG A 1 98 ? -17.801 9.786 27.372 1.00 55.78 98 ARG A O 1
ATOM 738 N N . GLN A 1 99 ? -16.588 7.901 27.672 1.00 50.03 99 GLN A N 1
ATOM 739 C CA . GLN A 1 99 ? -17.688 6.947 27.855 1.00 50.03 99 GLN A CA 1
ATOM 740 C C . GLN A 1 99 ? -17.737 6.498 29.313 1.00 50.03 99 GLN A C 1
ATOM 742 O O . GLN A 1 99 ? -18.867 6.280 29.798 1.00 50.03 99 GLN A O 1
#

Foldseek 3Di:
DDPDDDQDADVVQLVQQVVVVVVVQCVQCPPHDPLPGLLDWDWDWDWDCDPSHTHTDTDDIGSDDPPQVPDQRDPRGDDDPVVVCVVVVVVVVVVVVVD

Sequence (99 aa):
EGSGQRYEASEADVRRIADACVRVAEAVNLGLNEADYLKYMGIDVVLEARGGSLVPVVLEANSRPSGLSHSRALGSGEASVMKLLLPYVSRALNRQERQ